Protein AF-A0A562GQ71-F1 (afdb_monomer)

Sequence (148 aa):
MKRTRLFFEMYCFSILGFVALAVFINGINAYGQNEVGGIIIMTVSLFLALSTIFAFFLIRKFHREGKPFAASYNIDLSLKEFYILLFKKKQCPYCNCKIRRVMKKSFISEGYDGDFGAYGNKYRVKIYYECDRCRKKIKLLELGNSPK

Secondary structure (DSSP, 8-state):
--HHHHHHHHHHHHHHHHHHHHHHHHHHHT-TT-HHHHHHHHHHHHHHHHHHHHHHHHHHHHHHH--S---EEEE---HHHHHHHHHS--B-TTT--BEEEEEEEEEEEEEE-STTPPEEEEEEEEEEEEETTT--EEEHHHHHHS--

Foldseek 3Di:
DPPVVVVVVVVVLVVVVVVLVVVLVVVVVVPPPDPVVVVVSVVVSVVVVVVSVVVVVVVVVVVVVPDPADEAEDEDDDPLLVCLVPPFDQADLPPRDGKDKDKDWDWDDWQFDDPVGGTHTYIYIAIWIADPVVRDIHHSVNSSPRDD

Solvent-accessible surface area (backbone atoms only — not comparable to full-atom values): 8728 Å² total; per-residue (Å²): 133,72,70,64,60,58,55,51,52,56,49,51,54,51,52,53,50,52,52,54,50,52,52,50,56,54,51,59,73,69,49,87,81,52,78,74,56,54,58,55,55,52,51,53,52,51,51,52,54,52,50,52,53,50,51,51,53,50,52,55,56,56,60,67,68,70,60,78,57,51,70,42,77,46,68,84,66,53,74,68,43,50,49,34,72,73,72,50,79,64,50,30,88,88,76,66,44,66,41,46,83,44,78,48,76,41,83,73,50,74,47,67,55,69,99,85,38,57,53,21,46,32,27,40,40,48,71,36,35,35,25,81,86,77,69,47,77,42,49,50,67,59,62,60,71,46,84,131

pLDDT: mean 79.7, std 12.98, range [46.41, 95.94]

Structure (mmCIF, N/CA/C/O backbone):
data_AF-A0A562GQ71-F1
#
_entry.id   AF-A0A562GQ71-F1
#
loop_
_atom_site.group_PDB
_atom_site.id
_atom_site.type_symbol
_atom_site.label_atom_id
_atom_site.label_alt_id
_atom_site.label_comp_id
_atom_site.label_asym_id
_atom_site.label_entity_id
_atom_site.label_seq_id
_atom_site.pdbx_PDB_ins_code
_atom_site.Cartn_x
_atom_site.Cartn_y
_atom_site.Cartn_z
_atom_site.occupancy
_atom_site.B_iso_or_equiv
_atom_site.auth_seq_id
_atom_site.auth_comp_id
_atom_site.auth_asym_id
_atom_site.auth_atom_id
_atom_site.pdbx_PDB_model_num
ATOM 1 N N . MET A 1 1 ? -7.843 -5.644 -24.041 1.00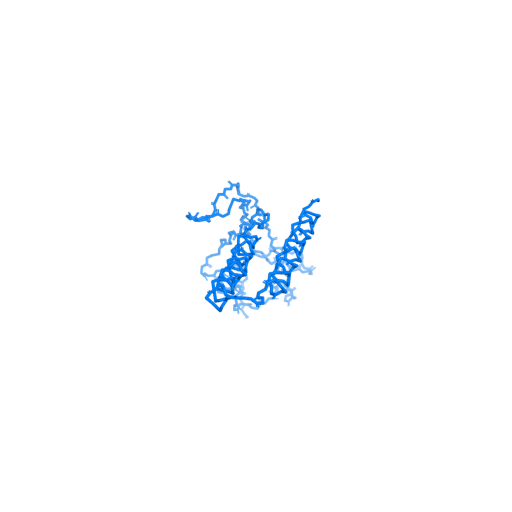 49.53 1 MET A N 1
ATOM 2 C CA . MET A 1 1 ? -7.150 -5.673 -25.355 1.00 49.53 1 MET A CA 1
ATOM 3 C C . MET A 1 1 ? -5.656 -5.273 -25.336 1.00 49.53 1 MET A C 1
ATOM 5 O O . MET A 1 1 ? -5.105 -5.054 -26.399 1.00 49.53 1 MET A O 1
ATOM 9 N N . LYS A 1 2 ? -4.934 -5.233 -24.195 1.00 49.00 2 LYS A N 1
ATOM 10 C CA . LYS A 1 2 ? -3.485 -4.883 -24.179 1.00 49.00 2 LYS A CA 1
ATOM 11 C C . LYS A 1 2 ? -2.517 -6.078 -24.295 1.00 49.00 2 LYS A C 1
ATOM 13 O O . LYS A 1 2 ? -1.334 -5.878 -24.536 1.00 49.00 2 LYS A O 1
ATOM 18 N N . ARG A 1 3 ? -3.001 -7.318 -24.138 1.00 46.91 3 ARG A N 1
ATOM 19 C CA . ARG A 1 3 ? -2.150 -8.525 -24.118 1.00 46.91 3 ARG A CA 1
ATOM 20 C C . ARG A 1 3 ? -1.665 -8.947 -25.511 1.00 46.91 3 ARG A C 1
ATOM 22 O O . ARG A 1 3 ? -0.579 -9.492 -25.621 1.00 46.91 3 ARG A O 1
ATOM 29 N N . THR A 1 4 ? -2.426 -8.649 -26.562 1.00 52.69 4 THR A N 1
ATOM 30 C CA . THR A 1 4 ? -2.108 -9.023 -27.952 1.00 52.69 4 THR A CA 1
ATOM 31 C C . THR A 1 4 ? -0.970 -8.198 -28.559 1.00 52.69 4 THR A C 1
ATOM 33 O O . THR A 1 4 ? -0.218 -8.722 -29.371 1.00 52.69 4 THR A O 1
ATOM 36 N N . ARG A 1 5 ? -0.770 -6.947 -28.117 1.00 55.00 5 ARG A N 1
ATOM 37 C CA . ARG A 1 5 ? 0.303 -6.074 -28.632 1.00 55.00 5 ARG A CA 1
ATOM 38 C C . ARG A 1 5 ? 1.708 -6.552 -28.225 1.00 55.00 5 ARG A C 1
ATOM 40 O O . ARG A 1 5 ? 2.623 -6.493 -29.031 1.00 55.00 5 ARG A O 1
ATOM 47 N N . LEU A 1 6 ? 1.851 -7.107 -27.016 1.00 56.72 6 LEU A N 1
ATOM 48 C CA . LEU A 1 6 ? 3.121 -7.659 -26.513 1.00 56.72 6 LEU A CA 1
ATOM 49 C C . LEU A 1 6 ? 3.550 -8.934 -27.248 1.00 56.72 6 LEU A C 1
ATOM 51 O O . LEU A 1 6 ? 4.737 -9.138 -27.482 1.00 56.72 6 LEU A O 1
ATOM 55 N N . PHE A 1 7 ? 2.586 -9.777 -27.628 1.00 57.88 7 PHE A N 1
ATOM 56 C CA . PHE A 1 7 ? 2.878 -10.966 -28.428 1.00 57.88 7 PHE A CA 1
ATOM 57 C C . PHE A 1 7 ? 3.362 -10.594 -29.828 1.00 57.88 7 PHE A C 1
ATOM 59 O O . PHE A 1 7 ? 4.290 -11.225 -30.322 1.00 57.88 7 PHE A O 1
ATOM 66 N N . PHE A 1 8 ? 2.782 -9.552 -30.431 1.00 65.25 8 PHE A N 1
ATOM 67 C CA . PHE A 1 8 ? 3.185 -9.081 -31.753 1.00 65.25 8 PHE A CA 1
ATOM 68 C C . PHE A 1 8 ? 4.612 -8.515 -31.754 1.00 65.25 8 PHE A C 1
ATOM 70 O O . PHE A 1 8 ? 5.415 -8.902 -32.597 1.00 65.25 8 PHE A O 1
ATOM 77 N N . GLU A 1 9 ? 4.974 -7.687 -30.768 1.00 61.41 9 GLU A N 1
ATOM 78 C CA . GLU A 1 9 ? 6.340 -7.148 -30.697 1.00 61.41 9 GLU A CA 1
ATOM 79 C C . GLU A 1 9 ? 7.386 -8.227 -30.403 1.00 61.41 9 GLU A C 1
ATOM 81 O O . GLU A 1 9 ? 8.428 -8.256 -31.055 1.00 61.41 9 GLU A O 1
ATOM 86 N N . MET A 1 10 ? 7.096 -9.179 -29.507 1.00 64.38 10 MET A N 1
ATOM 87 C CA . MET A 1 10 ? 7.980 -10.334 -29.296 1.00 64.38 10 MET A CA 1
ATOM 88 C C . MET A 1 10 ? 8.188 -11.152 -30.577 1.00 64.38 10 MET A C 1
ATOM 90 O O . MET A 1 10 ? 9.306 -11.597 -30.842 1.00 64.38 10 MET A O 1
ATOM 94 N N . TYR A 1 11 ? 7.135 -11.330 -31.379 1.00 69.31 11 TYR A N 1
ATOM 95 C CA . TYR A 1 11 ? 7.228 -12.042 -32.651 1.00 69.31 11 TYR A CA 1
ATOM 96 C C . TYR A 1 11 ? 8.119 -11.292 -33.648 1.00 69.31 11 TYR A C 1
ATOM 98 O O . TYR A 1 11 ? 9.019 -11.896 -34.232 1.00 69.31 11 TYR A O 1
ATOM 106 N N . CYS A 1 12 ? 7.957 -9.973 -33.781 1.00 68.31 12 CYS A N 1
ATOM 107 C CA . CYS A 1 12 ? 8.806 -9.151 -34.646 1.00 68.31 12 CYS A CA 1
ATOM 108 C C . CYS A 1 12 ? 10.289 -9.205 -34.243 1.00 68.31 12 CYS A C 1
ATOM 110 O O . CYS A 1 12 ? 11.146 -9.352 -35.114 1.00 68.31 12 CYS A O 1
ATOM 112 N N . PHE A 1 13 ? 10.602 -9.165 -32.942 1.00 69.31 13 PHE A N 1
ATOM 113 C CA . PHE A 1 13 ? 11.985 -9.301 -32.466 1.00 69.31 13 PHE A CA 1
ATOM 114 C C . PHE A 1 13 ? 12.579 -10.682 -32.761 1.00 69.31 13 PHE A C 1
ATOM 116 O O . PHE A 1 13 ? 13.748 -10.773 -33.133 1.00 69.31 13 PHE A O 1
ATOM 123 N N . SER A 1 14 ? 11.785 -11.752 -32.653 1.00 73.31 14 SER A N 1
ATOM 124 C CA . SER A 1 14 ? 12.257 -13.097 -32.995 1.00 73.31 14 SER A CA 1
ATOM 125 C C . SER A 1 14 ? 12.582 -13.232 -34.487 1.00 73.31 14 SER A C 1
ATOM 127 O O . SER A 1 14 ? 13.650 -13.732 -34.831 1.00 73.31 14 SER A O 1
ATOM 129 N N . ILE A 1 15 ? 11.729 -12.698 -35.370 1.00 77.00 15 ILE A N 1
ATOM 130 C CA . ILE A 1 15 ? 11.936 -12.736 -36.825 1.00 77.00 15 ILE A CA 1
ATOM 131 C C . ILE A 1 15 ? 13.186 -11.937 -37.213 1.00 77.00 15 ILE A C 1
ATOM 133 O O . ILE A 1 15 ? 14.014 -12.434 -37.974 1.00 77.00 15 ILE A O 1
ATOM 137 N N . LEU A 1 16 ? 13.374 -10.740 -36.648 1.00 73.88 16 LEU A N 1
ATOM 138 C CA . LEU A 1 16 ? 14.575 -9.929 -36.884 1.00 73.88 16 LEU A CA 1
ATOM 139 C C . LEU A 1 16 ? 15.855 -10.637 -36.415 1.00 73.88 16 LEU A C 1
ATOM 141 O O . LEU A 1 16 ? 16.871 -10.578 -37.108 1.00 73.88 16 LEU A O 1
ATOM 145 N N . GLY A 1 17 ? 15.799 -11.359 -35.291 1.00 75.56 17 GLY A N 1
ATOM 146 C CA . GLY A 1 17 ? 16.908 -12.189 -34.816 1.00 75.56 17 GLY A CA 1
ATOM 147 C C . GLY A 1 17 ? 17.266 -13.323 -35.783 1.00 75.56 17 GLY A C 1
ATOM 148 O O . GLY A 1 17 ? 18.442 -13.524 -36.081 1.00 75.56 17 GLY A O 1
ATOM 149 N N . PHE A 1 18 ? 16.267 -14.025 -36.330 1.00 75.62 18 PHE A N 1
ATOM 150 C CA . PHE A 1 18 ? 16.495 -15.083 -37.323 1.00 75.62 18 PHE A CA 1
ATOM 151 C C . PHE A 1 18 ? 17.060 -14.545 -38.642 1.00 75.62 18 PHE A C 1
ATOM 153 O O . PHE A 1 18 ? 17.952 -15.168 -39.215 1.00 75.62 18 PHE A O 1
ATOM 160 N N . VAL A 1 19 ? 16.597 -13.379 -39.105 1.00 76.88 19 VAL A N 1
ATOM 161 C CA . VAL A 1 19 ? 17.134 -12.737 -40.317 1.00 76.88 19 VAL A CA 1
ATOM 162 C C . VAL A 1 19 ? 18.594 -12.325 -40.113 1.00 76.88 19 VAL A C 1
ATOM 164 O O . VAL A 1 19 ? 19.428 -12.609 -40.969 1.00 76.88 19 VAL A O 1
ATOM 167 N N . ALA A 1 20 ? 18.935 -11.733 -38.964 1.00 73.44 20 ALA A N 1
ATOM 168 C CA . ALA A 1 20 ? 20.318 -11.377 -38.639 1.00 73.44 20 ALA A CA 1
ATOM 169 C C . ALA A 1 20 ? 21.238 -12.611 -38.570 1.00 73.44 20 ALA A C 1
ATOM 171 O O . ALA A 1 20 ? 22.348 -12.586 -39.102 1.00 73.44 20 ALA A O 1
ATOM 172 N N . LEU A 1 21 ? 20.758 -13.713 -37.983 1.00 75.19 21 LEU A N 1
ATOM 173 C CA . LEU A 1 21 ? 21.492 -14.979 -37.930 1.00 75.19 21 LEU A CA 1
ATOM 174 C C . LEU A 1 21 ? 21.707 -15.576 -39.330 1.00 75.19 21 LEU A C 1
ATOM 176 O O . LEU A 1 21 ? 22.802 -16.041 -39.638 1.00 75.19 21 LEU A O 1
ATOM 180 N N . ALA A 1 22 ? 20.693 -15.535 -40.196 1.00 75.62 22 ALA A N 1
ATOM 181 C CA . ALA A 1 22 ? 20.800 -16.032 -41.566 1.00 75.62 22 ALA A CA 1
ATOM 182 C C . ALA A 1 22 ? 21.811 -15.223 -42.397 1.00 75.62 22 ALA A C 1
ATOM 184 O O . ALA A 1 22 ? 22.611 -15.802 -43.132 1.00 75.62 22 ALA A O 1
ATOM 185 N N . VAL A 1 23 ? 21.827 -13.894 -42.245 1.00 74.56 23 VAL A N 1
ATOM 186 C CA . VAL A 1 23 ? 22.825 -13.021 -42.888 1.00 74.56 23 VAL A CA 1
ATOM 187 C C . VAL A 1 23 ? 24.233 -13.331 -42.375 1.00 74.56 23 VAL A C 1
ATOM 189 O O . VAL A 1 23 ? 25.165 -13.408 -43.173 1.00 74.56 23 VAL A O 1
ATOM 192 N N . PHE A 1 24 ? 24.389 -13.583 -41.073 1.00 73.25 24 PHE A N 1
ATOM 193 C CA . PHE A 1 24 ? 25.671 -13.963 -40.480 1.00 73.25 24 PHE A CA 1
ATOM 194 C C . PHE A 1 24 ? 26.200 -15.297 -41.031 1.00 73.25 24 PHE A C 1
ATOM 196 O O . PHE A 1 24 ? 27.349 -15.373 -41.461 1.00 73.25 24 PHE A O 1
ATOM 203 N N . ILE A 1 25 ? 25.351 -16.330 -41.093 1.00 74.25 25 ILE A N 1
ATOM 204 C CA . ILE A 1 25 ? 25.721 -17.656 -41.620 1.00 74.25 25 ILE A CA 1
ATOM 205 C C . ILE A 1 25 ? 26.108 -17.569 -43.104 1.00 74.25 25 ILE A C 1
ATOM 207 O O . ILE A 1 25 ? 27.126 -18.127 -43.513 1.00 74.25 25 ILE A O 1
ATOM 211 N N . ASN A 1 26 ? 25.344 -16.823 -43.906 1.00 73.56 26 ASN A N 1
ATOM 212 C CA . ASN A 1 26 ? 25.660 -16.626 -45.322 1.00 73.56 26 ASN A CA 1
ATOM 213 C C . ASN A 1 26 ? 26.945 -15.805 -45.522 1.00 73.56 26 ASN A C 1
ATOM 215 O O . ASN A 1 26 ? 27.708 -16.085 -46.445 1.00 73.56 26 ASN A O 1
ATOM 219 N N . GLY A 1 27 ? 27.222 -14.843 -44.636 1.00 66.38 27 GLY A N 1
ATOM 220 C CA . GLY A 1 27 ? 28.474 -14.087 -44.628 1.00 66.38 27 GLY A CA 1
ATOM 221 C C . GLY A 1 27 ? 29.698 -14.964 -44.352 1.00 66.38 27 GLY A C 1
ATOM 222 O O . GLY A 1 27 ? 30.705 -14.820 -45.038 1.00 66.38 27 GLY A O 1
ATOM 223 N N . ILE A 1 28 ? 29.605 -15.913 -43.411 1.00 68.44 28 ILE A N 1
ATOM 224 C CA . 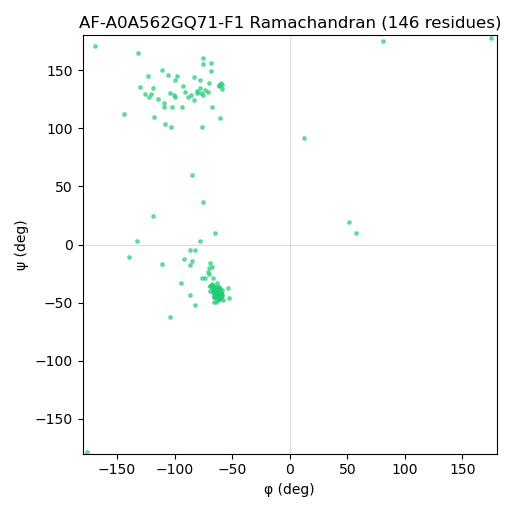ILE A 1 28 ? 30.692 -16.863 -43.102 1.00 68.44 28 ILE A CA 1
ATOM 225 C C . ILE A 1 28 ? 31.001 -17.775 -44.297 1.00 68.44 28 ILE A C 1
ATOM 227 O O . ILE A 1 28 ? 32.164 -18.032 -44.591 1.00 68.44 28 ILE A O 1
ATOM 231 N N . ASN A 1 29 ? 29.987 -18.234 -45.031 1.00 67.12 29 ASN A N 1
ATOM 232 C CA . ASN A 1 29 ? 30.216 -19.092 -46.199 1.00 67.12 29 ASN A CA 1
ATOM 233 C C . ASN A 1 29 ? 30.865 -18.342 -47.377 1.00 67.12 29 ASN A C 1
ATOM 235 O O . ASN A 1 29 ? 31.560 -18.953 -48.184 1.00 67.12 29 ASN A O 1
ATOM 239 N N . ALA A 1 30 ? 30.692 -17.019 -47.459 1.00 64.94 30 ALA A N 1
ATOM 240 C CA . ALA A 1 30 ? 31.344 -16.172 -48.458 1.00 64.94 30 ALA A CA 1
ATOM 241 C C . ALA A 1 30 ? 32.788 -15.767 -48.080 1.00 64.94 30 ALA A C 1
ATOM 243 O O . ALA A 1 30 ? 33.477 -15.141 -48.884 1.00 64.94 30 ALA A O 1
ATOM 244 N N . TYR A 1 31 ? 33.271 -16.123 -46.880 1.00 61.41 31 TYR A N 1
ATOM 245 C CA . TYR A 1 31 ? 34.528 -15.623 -46.301 1.00 61.41 31 TYR A CA 1
ATOM 246 C C . TYR A 1 31 ? 35.822 -16.241 -46.840 1.00 61.41 31 TYR A C 1
ATOM 248 O O . TYR A 1 31 ? 36.905 -15.908 -46.361 1.00 61.41 31 TYR A O 1
ATOM 256 N N . GLY A 1 32 ? 35.750 -17.127 -47.829 1.00 60.66 32 GLY A N 1
ATOM 257 C CA . GLY A 1 32 ? 36.877 -17.962 -48.251 1.00 60.66 32 GLY A CA 1
ATOM 258 C C . GLY A 1 32 ? 38.106 -17.257 -48.849 1.00 60.66 32 GLY A C 1
ATOM 259 O O . GLY A 1 32 ? 38.946 -17.967 -49.390 1.00 60.66 32 GLY A O 1
ATOM 260 N N . GLN A 1 33 ? 38.247 -15.920 -48.810 1.00 63.38 33 GLN A N 1
ATOM 261 C CA . GLN A 1 33 ? 39.365 -15.235 -49.486 1.00 63.38 33 GLN A CA 1
ATOM 262 C C . GLN A 1 33 ? 40.053 -14.046 -48.781 1.00 63.38 33 GLN A C 1
ATOM 264 O O . GLN A 1 33 ? 41.119 -13.676 -49.253 1.00 63.38 33 GLN A O 1
ATOM 269 N N . ASN A 1 34 ? 39.562 -13.456 -47.677 1.00 69.94 34 ASN A N 1
ATOM 270 C CA . ASN A 1 34 ? 40.241 -12.297 -47.049 1.00 69.94 34 ASN A CA 1
ATOM 271 C C . ASN A 1 34 ? 40.147 -12.290 -45.510 1.00 69.94 34 ASN A C 1
ATOM 273 O O . ASN A 1 34 ? 39.083 -12.028 -44.953 1.00 69.94 34 ASN A O 1
ATOM 277 N N . GLU A 1 35 ? 41.272 -12.488 -44.814 1.00 76.69 35 GLU A N 1
ATOM 278 C CA . GLU A 1 35 ? 41.340 -12.572 -43.340 1.00 76.69 35 GLU A CA 1
ATOM 279 C C . GLU A 1 35 ? 40.874 -11.289 -42.625 1.00 76.69 35 GLU A C 1
ATOM 281 O O . GLU A 1 35 ? 40.192 -11.344 -41.600 1.00 76.69 35 GLU A O 1
ATOM 286 N N . VAL A 1 36 ? 41.176 -10.118 -43.195 1.00 80.44 36 VAL A N 1
ATOM 287 C CA . VAL A 1 36 ? 40.861 -8.808 -42.590 1.00 80.44 36 VAL A CA 1
ATOM 288 C C . VAL A 1 36 ? 39.358 -8.546 -42.531 1.00 80.44 36 VAL A C 1
ATOM 290 O O . VAL A 1 36 ? 38.860 -7.960 -41.569 1.00 80.44 36 VAL A O 1
ATOM 293 N N . GLY A 1 37 ? 38.610 -9.010 -43.532 1.00 75.88 37 GLY A N 1
ATOM 294 C CA . GLY A 1 37 ? 37.167 -8.820 -43.534 1.00 75.88 37 GLY A CA 1
ATOM 295 C C . GLY A 1 37 ? 36.507 -9.523 -42.342 1.00 75.88 37 GLY A C 1
ATOM 296 O O . GLY A 1 37 ? 35.555 -8.991 -41.763 1.00 75.88 37 GLY A O 1
ATOM 297 N N . GLY A 1 38 ? 36.988 -10.720 -41.979 1.00 77.94 38 GLY A N 1
ATOM 298 C CA . GLY A 1 38 ? 36.280 -11.625 -41.063 1.00 77.94 38 GLY A CA 1
ATOM 299 C C . GLY A 1 38 ? 36.122 -11.000 -39.693 1.00 77.94 38 GLY A C 1
ATOM 300 O O . GLY A 1 38 ? 35.053 -11.037 -39.085 1.00 77.94 38 GLY A O 1
ATOM 301 N N . ILE A 1 39 ? 37.178 -10.312 -39.272 1.00 82.81 39 ILE A N 1
ATOM 302 C CA . ILE A 1 39 ? 37.239 -9.564 -38.025 1.00 82.81 39 ILE A CA 1
ATOM 303 C C . ILE A 1 39 ? 36.215 -8.417 -38.034 1.00 82.81 39 ILE A C 1
ATOM 305 O O . ILE A 1 39 ? 35.488 -8.229 -37.056 1.00 82.81 39 ILE A O 1
ATOM 309 N N . ILE A 1 40 ? 36.094 -7.682 -39.144 1.00 82.94 40 ILE A N 1
ATOM 310 C CA . ILE A 1 40 ? 35.138 -6.569 -39.277 1.00 82.94 40 ILE A CA 1
ATOM 311 C C . ILE A 1 40 ? 33.696 -7.091 -39.218 1.00 82.94 40 ILE A C 1
ATOM 313 O O . ILE A 1 40 ? 32.867 -6.557 -38.484 1.00 82.94 40 ILE A O 1
ATOM 317 N N . ILE A 1 41 ? 33.388 -8.177 -39.928 1.00 81.12 41 ILE A N 1
ATOM 318 C CA . ILE A 1 41 ? 32.031 -8.738 -39.927 1.00 81.12 41 ILE A CA 1
ATOM 319 C C . ILE A 1 41 ? 31.659 -9.306 -38.551 1.00 81.12 41 ILE A C 1
ATOM 321 O O . ILE A 1 41 ? 30.546 -9.065 -38.072 1.00 81.12 41 ILE A O 1
ATOM 325 N N . MET A 1 42 ? 32.578 -9.991 -37.866 1.00 80.88 42 MET A N 1
ATOM 326 C CA . MET A 1 42 ? 32.333 -10.498 -36.511 1.00 80.88 42 MET A CA 1
ATOM 327 C C . MET A 1 42 ? 32.096 -9.374 -35.496 1.00 80.88 42 MET A C 1
ATOM 329 O O . MET A 1 42 ? 31.164 -9.451 -34.695 1.00 80.88 42 MET A O 1
ATOM 333 N N . THR A 1 43 ? 32.904 -8.312 -35.541 1.00 84.56 43 THR A N 1
ATOM 334 C CA . THR A 1 43 ? 32.785 -7.176 -34.610 1.00 84.56 43 THR A CA 1
ATOM 335 C C . THR A 1 43 ? 31.482 -6.402 -34.800 1.00 84.56 43 THR A C 1
ATOM 337 O O . THR A 1 43 ? 30.794 -6.119 -33.817 1.00 84.56 43 THR A O 1
ATOM 340 N N . VAL A 1 44 ? 31.083 -6.134 -36.047 1.00 85.19 44 VAL A N 1
ATOM 341 C CA . VAL A 1 44 ? 29.798 -5.484 -36.354 1.00 85.19 44 VAL A CA 1
ATOM 342 C C . VAL A 1 44 ? 28.622 -6.348 -35.890 1.00 85.19 44 VAL A C 1
ATOM 344 O O . VAL A 1 44 ? 27.689 -5.842 -35.264 1.00 85.19 44 VAL A O 1
ATOM 347 N N . SER A 1 45 ? 28.685 -7.660 -36.128 1.00 81.56 45 SER A N 1
ATOM 348 C CA . SER A 1 45 ? 27.618 -8.592 -35.738 1.00 81.56 45 SER A CA 1
ATOM 349 C C . SER A 1 45 ? 27.435 -8.654 -34.219 1.00 81.56 45 SER A C 1
ATOM 351 O O . SER A 1 45 ? 26.308 -8.609 -33.722 1.00 81.56 45 SER A O 1
ATOM 353 N N . LEU A 1 46 ? 28.539 -8.683 -33.467 1.00 85.75 46 LEU A N 1
ATOM 354 C CA . LEU A 1 46 ? 28.508 -8.666 -32.006 1.00 85.75 46 LEU A CA 1
ATOM 355 C C . LEU A 1 46 ? 27.916 -7.358 -31.465 1.00 85.75 46 LEU A C 1
ATOM 357 O O . LEU A 1 46 ? 27.088 -7.386 -30.554 1.00 85.75 46 LEU A O 1
ATOM 361 N N . PHE A 1 47 ? 28.299 -6.213 -32.036 1.00 87.50 47 PHE A N 1
ATOM 362 C CA . PHE A 1 47 ? 27.776 -4.914 -31.615 1.00 87.50 47 PHE A CA 1
ATOM 363 C C . PHE A 1 47 ? 26.258 -4.811 -31.821 1.00 87.50 47 PHE A C 1
ATOM 365 O O . PHE A 1 47 ? 25.532 -4.390 -30.917 1.00 87.50 47 PHE A O 1
ATOM 372 N N . LEU A 1 48 ? 25.757 -5.268 -32.974 1.00 85.69 48 LEU A N 1
ATOM 373 C CA . LEU A 1 48 ? 24.320 -5.311 -33.248 1.00 85.69 48 LEU A CA 1
ATOM 374 C C . LEU A 1 48 ? 23.589 -6.212 -32.245 1.00 85.69 48 LEU A C 1
ATOM 376 O O . LEU A 1 48 ? 22.593 -5.783 -31.657 1.00 85.69 48 LEU A O 1
ATOM 380 N N . ALA A 1 49 ? 24.118 -7.406 -31.961 1.00 84.56 49 ALA A N 1
ATOM 381 C CA . ALA A 1 49 ? 23.541 -8.306 -30.965 1.00 84.56 49 ALA A CA 1
ATOM 382 C C . ALA A 1 49 ? 23.461 -7.649 -29.574 1.00 84.56 49 ALA A C 1
ATOM 384 O O . ALA A 1 49 ? 22.397 -7.636 -28.953 1.00 84.56 49 ALA A O 1
ATOM 385 N N . LEU A 1 50 ? 24.540 -7.013 -29.111 1.00 87.12 50 LEU A N 1
ATOM 386 C CA . LEU A 1 50 ? 24.559 -6.324 -27.817 1.00 87.12 50 LEU A CA 1
ATOM 387 C C . LEU A 1 50 ? 23.579 -5.143 -27.766 1.00 87.12 50 LEU A C 1
ATOM 389 O O . LEU A 1 50 ? 22.877 -4.974 -26.766 1.00 87.12 50 LEU A O 1
ATOM 393 N N . SER A 1 51 ? 23.474 -4.365 -28.846 1.00 86.50 51 SER A N 1
ATOM 394 C CA . SER A 1 51 ? 22.549 -3.228 -28.925 1.00 86.50 51 SER A CA 1
ATOM 395 C C . SER A 1 51 ? 21.080 -3.659 -28.817 1.00 86.50 51 SER A C 1
ATOM 397 O O . SER A 1 51 ? 20.302 -3.021 -28.105 1.00 86.50 51 SER A O 1
ATOM 399 N N . THR A 1 52 ? 20.705 -4.786 -29.436 1.00 84.75 52 THR A N 1
ATOM 400 C CA . THR A 1 52 ? 19.335 -5.323 -29.358 1.00 84.75 52 THR A CA 1
ATOM 401 C C . THR A 1 52 ? 19.001 -5.846 -27.964 1.00 84.75 52 THR A C 1
ATOM 403 O O . THR A 1 52 ? 17.914 -5.572 -27.453 1.00 84.75 52 THR A O 1
ATOM 406 N N . ILE A 1 53 ? 19.946 -6.524 -27.303 1.00 86.69 53 ILE A N 1
ATOM 407 C CA . ILE A 1 53 ? 19.790 -6.973 -25.914 1.00 86.69 53 ILE A CA 1
ATOM 408 C C . ILE A 1 53 ? 19.602 -5.759 -24.998 1.00 86.69 53 ILE A C 1
ATOM 410 O O . ILE A 1 53 ? 18.674 -5.730 -24.189 1.00 86.69 53 ILE A O 1
ATOM 414 N N . PHE A 1 54 ? 20.435 -4.729 -25.149 1.00 88.69 54 PHE A N 1
ATOM 415 C CA . PHE A 1 54 ? 20.328 -3.504 -24.361 1.00 88.69 54 PHE A CA 1
ATOM 416 C C . PHE A 1 54 ? 18.988 -2.788 -24.583 1.00 88.69 54 PHE A C 1
ATOM 418 O O . PHE A 1 54 ? 18.305 -2.451 -23.612 1.00 88.69 54 PHE A O 1
ATOM 425 N N . ALA A 1 55 ? 18.557 -2.633 -25.839 1.00 85.94 55 ALA A N 1
ATOM 426 C CA . ALA A 1 55 ? 17.255 -2.061 -26.176 1.00 85.94 55 ALA A CA 1
ATOM 427 C C . ALA A 1 55 ? 16.102 -2.866 -25.555 1.00 85.94 55 ALA A C 1
ATOM 429 O O . ALA A 1 55 ? 15.190 -2.284 -24.968 1.00 85.94 55 ALA A O 1
ATOM 430 N N . PHE A 1 56 ? 16.169 -4.201 -25.588 1.00 84.88 56 PHE A N 1
ATOM 431 C CA . PHE A 1 56 ? 15.190 -5.068 -24.932 1.00 84.88 56 PH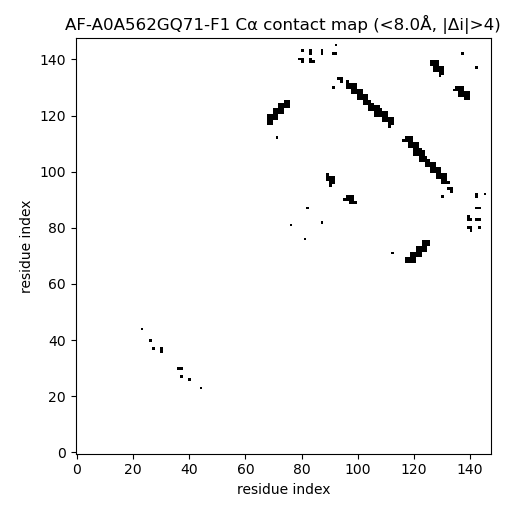E A CA 1
ATOM 432 C C . PHE A 1 56 ? 15.131 -4.833 -23.414 1.00 84.88 56 PHE A C 1
ATOM 434 O O . PHE A 1 56 ? 14.042 -4.730 -22.843 1.00 84.88 56 PHE A O 1
ATOM 441 N N . PHE A 1 57 ? 16.282 -4.698 -22.746 1.00 84.00 57 PHE A N 1
ATOM 442 C CA . PHE A 1 57 ? 16.327 -4.376 -21.317 1.00 84.00 57 PHE A CA 1
ATOM 443 C C . PHE A 1 57 ? 15.736 -2.996 -21.011 1.00 84.00 57 PHE A C 1
ATOM 445 O O . PHE A 1 57 ? 14.988 -2.868 -20.037 1.00 84.00 57 PHE A O 1
ATOM 452 N N . LEU A 1 58 ? 16.006 -1.989 -21.846 1.00 80.81 58 LEU A N 1
ATOM 453 C CA . LEU A 1 58 ? 15.412 -0.658 -21.706 1.00 80.81 58 LEU A CA 1
ATOM 454 C C . LEU A 1 58 ? 13.894 -0.696 -21.886 1.00 80.81 58 LEU A C 1
ATOM 456 O O . LEU A 1 58 ? 13.170 -0.217 -21.014 1.00 80.81 58 LEU A O 1
ATOM 460 N N . ILE A 1 59 ? 13.399 -1.335 -22.948 1.00 79.31 59 ILE A N 1
ATOM 461 C CA . ILE A 1 59 ? 11.960 -1.485 -23.198 1.00 79.31 59 ILE A CA 1
ATOM 462 C C . ILE A 1 59 ? 11.301 -2.208 -22.024 1.00 79.31 59 ILE A C 1
ATOM 464 O O . ILE A 1 59 ? 10.270 -1.763 -21.527 1.00 79.31 59 ILE A O 1
ATOM 468 N N . ARG A 1 60 ? 11.911 -3.282 -21.508 1.00 76.81 60 ARG A N 1
ATOM 469 C CA . ARG A 1 60 ? 11.383 -4.021 -20.353 1.00 76.81 60 ARG A CA 1
ATOM 470 C C . ARG A 1 60 ? 11.362 -3.178 -19.074 1.00 76.81 60 ARG A C 1
ATOM 472 O O . ARG A 1 60 ? 10.444 -3.343 -18.267 1.00 76.81 60 ARG A O 1
ATOM 479 N N . LYS A 1 61 ? 12.349 -2.299 -18.878 1.00 74.44 61 LYS A N 1
ATOM 480 C CA . LYS A 1 61 ? 12.388 -1.349 -17.757 1.00 74.44 61 LYS A CA 1
ATOM 481 C C . LYS A 1 61 ? 11.250 -0.329 -17.877 1.00 74.44 61 LYS A C 1
ATOM 483 O O . LYS A 1 61 ? 10.460 -0.225 -16.944 1.00 74.44 61 LYS A O 1
ATOM 488 N N . PHE A 1 62 ? 11.079 0.291 -19.045 1.00 66.06 62 PHE A N 1
ATOM 489 C CA . PHE A 1 62 ? 9.984 1.233 -19.317 1.00 66.06 62 PHE A CA 1
ATOM 490 C C . PHE A 1 62 ? 8.593 0.578 -19.238 1.00 66.06 62 PHE A C 1
ATOM 492 O O . PHE A 1 62 ? 7.657 1.144 -18.677 1.00 66.06 62 PHE A O 1
ATOM 499 N N . HIS A 1 63 ? 8.437 -0.662 -19.709 1.00 62.38 63 HIS A N 1
ATOM 500 C CA . HIS A 1 63 ? 7.148 -1.361 -19.663 1.00 62.38 63 HIS A CA 1
ATOM 501 C C . HIS A 1 63 ? 6.705 -1.763 -18.249 1.00 62.38 63 HIS A C 1
ATOM 503 O O . HIS A 1 63 ? 5.511 -1.991 -18.036 1.00 62.38 63 HIS A O 1
ATOM 509 N N . ARG A 1 64 ? 7.619 -1.844 -17.268 1.00 55.69 64 ARG A N 1
ATOM 510 C CA . ARG A 1 64 ? 7.234 -2.039 -15.857 1.00 55.69 64 ARG A CA 1
ATOM 511 C C . ARG A 1 64 ? 6.574 -0.801 -15.249 1.00 55.69 64 ARG A C 1
ATOM 513 O O . ARG A 1 64 ? 5.809 -0.959 -14.298 1.00 55.69 64 ARG A O 1
ATOM 520 N N . GLU A 1 65 ? 6.833 0.383 -15.795 1.00 55.41 65 GLU A N 1
ATOM 521 C CA . GLU A 1 65 ? 6.301 1.658 -15.297 1.00 55.41 65 GLU A CA 1
ATOM 522 C C . GLU A 1 65 ? 4.913 1.979 -15.877 1.00 55.41 65 GLU A C 1
ATOM 524 O O . GLU A 1 65 ? 4.135 2.703 -15.265 1.00 55.41 65 GLU A O 1
ATOM 529 N N . GLY A 1 66 ? 4.519 1.328 -16.978 1.00 46.41 66 GLY A N 1
ATOM 530 C CA . GLY A 1 66 ? 3.186 1.430 -17.584 1.00 46.41 66 GLY A CA 1
ATOM 531 C C . GLY A 1 66 ? 2.069 0.678 -16.843 1.00 46.41 66 GLY A C 1
ATOM 532 O O . GLY A 1 66 ? 1.196 0.084 -17.488 1.00 46.41 66 GLY A O 1
ATOM 533 N N . LYS A 1 67 ? 2.083 0.646 -15.502 1.00 54.78 67 LYS A N 1
ATOM 534 C CA . LYS A 1 67 ? 0.947 0.122 -14.727 1.00 54.78 67 LYS A CA 1
ATOM 535 C C . LYS A 1 67 ? -0.238 1.095 -14.836 1.00 54.78 67 LYS A C 1
ATOM 537 O O . LYS A 1 67 ? -0.036 2.304 -14.796 1.00 54.78 67 LYS A O 1
ATOM 542 N N . PRO A 1 68 ? -1.475 0.588 -14.989 1.00 52.69 68 PRO A N 1
ATOM 543 C CA . PRO A 1 68 ? -2.664 1.434 -15.059 1.00 52.69 68 PRO A CA 1
ATOM 544 C C . PRO A 1 68 ? -2.776 2.270 -13.779 1.00 52.69 68 PRO A C 1
ATOM 546 O O . PRO A 1 68 ? -2.592 1.708 -12.702 1.00 52.69 68 PRO A O 1
ATOM 549 N N . PHE A 1 69 ? -3.041 3.573 -13.940 1.00 56.62 69 PHE A N 1
ATOM 550 C CA . PHE A 1 69 ? -3.378 4.578 -12.920 1.00 56.62 69 PHE A CA 1
ATOM 551 C C . PHE A 1 69 ? -3.132 4.105 -11.484 1.00 56.62 69 PHE A C 1
ATOM 553 O O . PHE A 1 69 ? -3.989 3.456 -10.877 1.00 56.62 69 PHE A O 1
ATOM 560 N N . ALA A 1 70 ? -1.934 4.372 -10.960 1.00 67.75 70 ALA A N 1
ATOM 561 C CA . ALA A 1 70 ? -1.574 3.956 -9.614 1.00 67.75 70 ALA A CA 1
ATOM 562 C C . ALA A 1 70 ? -2.540 4.613 -8.616 1.00 67.75 70 ALA A C 1
ATOM 564 O O . ALA A 1 70 ? -2.518 5.824 -8.415 1.00 67.75 70 ALA A O 1
ATOM 565 N N . ALA A 1 71 ? -3.429 3.816 -8.023 1.00 73.50 71 ALA A N 1
ATOM 566 C CA . ALA A 1 71 ? -4.281 4.292 -6.947 1.00 73.50 71 ALA A CA 1
ATOM 567 C C . ALA A 1 71 ? -3.397 4.587 -5.734 1.00 73.50 71 ALA A C 1
ATOM 569 O O . ALA A 1 71 ? -2.752 3.681 -5.198 1.00 73.50 71 ALA A O 1
ATOM 570 N N . SER A 1 72 ? -3.389 5.843 -5.307 1.00 81.81 72 SER A N 1
ATOM 571 C CA . SER A 1 72 ? -2.663 6.277 -4.123 1.00 81.81 72 SER A CA 1
ATOM 572 C C . SER A 1 72 ? -3.561 6.232 -2.899 1.00 81.81 72 SER A C 1
ATOM 574 O O . SER A 1 72 ? -4.726 6.643 -2.942 1.00 81.81 72 SER A O 1
ATOM 576 N N . TYR A 1 73 ? -3.025 5.720 -1.794 1.00 85.50 73 TYR A N 1
ATOM 577 C CA . TYR A 1 73 ? -3.740 5.588 -0.532 1.00 85.50 73 TYR A CA 1
ATOM 578 C C . TYR A 1 73 ? -3.046 6.421 0.531 1.00 85.50 73 TYR A C 1
ATOM 580 O O . TYR A 1 73 ? -1.972 6.059 1.006 1.00 85.50 73 TYR A O 1
ATOM 588 N N . ASN A 1 74 ? -3.698 7.502 0.944 1.00 86.62 74 ASN A N 1
ATOM 589 C CA . ASN A 1 74 ? -3.256 8.282 2.083 1.00 86.62 74 ASN A CA 1
ATOM 590 C C . ASN A 1 74 ? -3.987 7.794 3.342 1.00 86.62 74 ASN A C 1
ATOM 592 O O . ASN A 1 74 ? -5.223 7.801 3.410 1.00 86.62 74 ASN A O 1
ATOM 596 N N . ILE A 1 75 ? -3.216 7.301 4.310 1.00 89.31 75 ILE A N 1
ATOM 597 C CA . ILE A 1 75 ? -3.715 6.831 5.598 1.00 89.31 75 ILE A CA 1
ATOM 598 C C . ILE A 1 75 ? -3.406 7.922 6.625 1.00 89.31 75 ILE A C 1
ATOM 600 O O . ILE A 1 75 ? -2.282 8.011 7.112 1.00 89.31 75 ILE A O 1
ATOM 604 N N . ASP A 1 76 ? -4.408 8.722 6.986 1.00 85.19 76 ASP A N 1
ATOM 605 C CA . ASP A 1 76 ? -4.265 9.676 8.087 1.00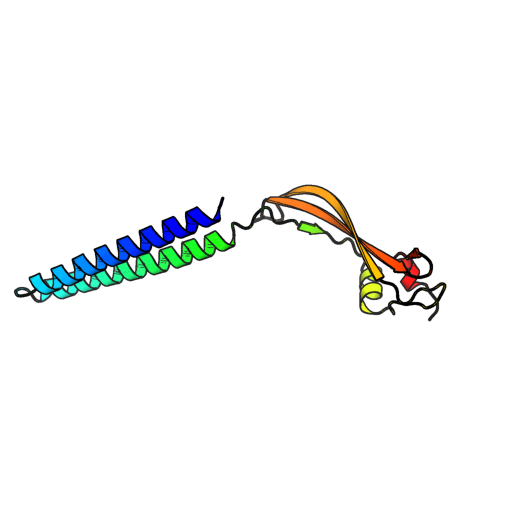 85.19 76 ASP A CA 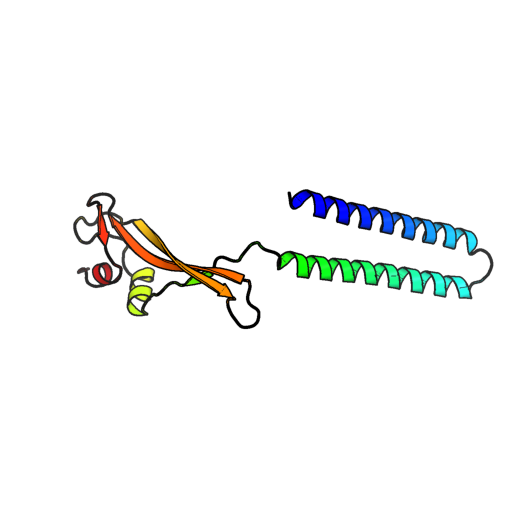1
ATOM 606 C C . ASP A 1 76 ? -4.346 8.927 9.419 1.00 85.19 76 ASP A C 1
ATOM 608 O O . ASP A 1 76 ? -5.432 8.559 9.877 1.00 85.19 76 ASP A O 1
ATOM 612 N N . LEU A 1 77 ? -3.190 8.682 10.030 1.00 89.56 77 LEU A N 1
ATOM 613 C CA . LEU A 1 77 ? -3.080 8.156 11.386 1.00 89.56 77 LEU A CA 1
ATOM 614 C C . LEU A 1 77 ? -2.202 9.088 12.209 1.00 89.56 77 LEU A C 1
ATOM 616 O O . LEU A 1 77 ? -1.073 9.394 11.832 1.00 89.56 77 LEU A O 1
ATOM 620 N N . SER A 1 78 ? -2.695 9.487 13.376 1.00 91.75 78 SER A N 1
ATOM 621 C CA . SER A 1 78 ? -1.840 10.095 14.392 1.00 91.75 78 SER A CA 1
ATOM 622 C C . SER A 1 78 ? -0.863 9.062 14.975 1.00 91.75 78 SER A C 1
ATOM 624 O O . SER A 1 78 ? -1.147 7.862 15.001 1.00 91.75 78 SER A O 1
ATOM 626 N N . LEU A 1 79 ? 0.268 9.517 15.529 1.00 91.81 79 LEU A N 1
ATOM 627 C CA . LEU A 1 79 ? 1.239 8.642 16.212 1.00 91.81 79 LEU A CA 1
ATOM 628 C C . LEU A 1 79 ? 0.586 7.794 17.319 1.00 91.81 79 LEU A C 1
ATOM 630 O O . LEU A 1 79 ? 0.908 6.616 17.484 1.00 91.81 79 LEU A O 1
ATOM 634 N N . LYS A 1 80 ? -0.384 8.371 18.041 1.00 91.19 80 LYS A N 1
ATOM 635 C CA . LYS A 1 80 ? -1.161 7.667 19.072 1.00 91.19 80 LYS A CA 1
ATOM 636 C C . LYS A 1 80 ? -2.005 6.538 18.475 1.00 91.19 80 LYS A C 1
ATOM 638 O O . LYS A 1 80 ? -2.016 5.431 19.007 1.00 91.19 80 LYS A O 1
ATOM 643 N N . GLU A 1 81 ? -2.690 6.786 17.362 1.00 90.50 81 GLU A N 1
ATOM 644 C CA . GLU A 1 81 ? -3.489 5.765 16.674 1.00 90.50 81 GLU A CA 1
ATOM 645 C C . GLU A 1 81 ? -2.622 4.666 16.062 1.00 90.50 81 GLU A C 1
ATOM 647 O O . GLU A 1 81 ? -2.996 3.494 16.116 1.00 90.50 81 GLU A O 1
ATOM 652 N N . PHE A 1 82 ? -1.448 5.021 15.537 1.00 91.94 82 PHE A N 1
ATOM 653 C CA . PHE A 1 82 ? -0.474 4.059 15.032 1.00 91.94 82 PHE A CA 1
ATOM 654 C C . PHE A 1 82 ? 0.010 3.113 16.140 1.00 91.94 82 PHE A C 1
ATOM 656 O O . PHE A 1 82 ? -0.005 1.893 15.965 1.00 91.94 82 PHE A O 1
ATOM 663 N N . TYR A 1 83 ? 0.336 3.655 17.318 1.00 92.06 83 TYR A N 1
ATOM 664 C CA . TYR A 1 83 ? 0.702 2.853 18.487 1.00 92.06 83 TYR A CA 1
ATOM 665 C C . TYR A 1 83 ? -0.428 1.900 18.903 1.00 92.06 83 TYR A C 1
ATOM 667 O O . TYR A 1 83 ? -0.202 0.707 19.105 1.00 92.06 83 TYR A O 1
ATOM 675 N N . ILE A 1 84 ? -1.670 2.386 18.970 1.00 91.81 84 ILE A N 1
ATOM 676 C CA . ILE A 1 84 ? -2.836 1.542 19.275 1.00 91.81 84 ILE A CA 1
ATOM 677 C C . ILE A 1 84 ? -2.983 0.422 18.236 1.00 91.81 84 ILE A C 1
ATOM 679 O O . ILE A 1 84 ? -3.251 -0.723 18.595 1.00 91.81 84 ILE A O 1
ATOM 683 N N . LEU A 1 85 ? -2.781 0.723 16.952 1.00 90.81 85 LEU A N 1
ATOM 684 C CA . LEU A 1 85 ? -2.918 -0.247 15.868 1.00 90.81 85 LEU A CA 1
ATOM 685 C C . LEU A 1 85 ? -1.908 -1.401 15.965 1.00 90.81 85 LEU A C 1
ATOM 687 O O . LEU A 1 85 ? -2.254 -2.524 15.581 1.00 90.81 85 LEU A O 1
ATOM 691 N N . LEU A 1 86 ? -0.701 -1.131 16.472 1.00 91.38 86 LEU A N 1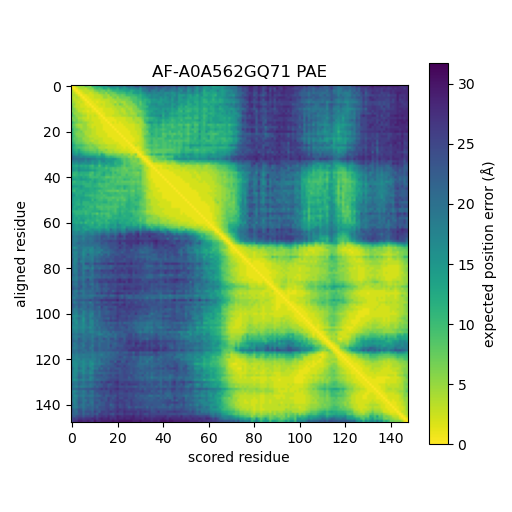
ATOM 692 C CA . LEU A 1 86 ? 0.367 -2.117 16.647 1.00 91.38 86 LEU A CA 1
ATOM 693 C C . LEU A 1 86 ? 0.287 -2.869 17.982 1.00 91.38 86 LEU A C 1
ATOM 695 O O . LEU A 1 86 ? 0.456 -4.086 17.997 1.00 91.38 86 LEU A O 1
ATOM 699 N N . PHE A 1 87 ? 0.018 -2.170 19.088 1.00 89.62 87 PHE A N 1
ATOM 700 C CA . PHE A 1 87 ? 0.251 -2.704 20.436 1.00 89.62 87 PHE A CA 1
ATOM 701 C C . PHE A 1 87 ? -1.017 -3.010 21.249 1.00 89.62 87 PHE A C 1
ATOM 703 O O . PHE A 1 87 ? -0.936 -3.737 22.241 1.00 89.62 87 PHE A O 1
ATOM 710 N N . LYS A 1 88 ? -2.202 -2.493 20.888 1.00 87.50 88 LYS A N 1
ATOM 711 C CA . LYS A 1 88 ? -3.436 -2.803 21.640 1.00 87.50 88 LYS A CA 1
ATOM 712 C C . LYS A 1 88 ? -4.050 -4.134 21.203 1.00 87.50 88 LYS A C 1
ATOM 714 O O . LYS A 1 88 ? -4.061 -4.503 20.027 1.00 87.50 88 LYS A O 1
ATOM 719 N N . LYS A 1 89 ? -4.618 -4.849 22.181 1.00 85.81 89 LYS A N 1
ATOM 720 C CA . LYS A 1 89 ? -5.365 -6.090 21.952 1.00 85.81 89 LYS A CA 1
ATOM 721 C C . LYS A 1 89 ? -6.582 -5.811 21.069 1.00 85.81 89 LYS A C 1
ATOM 723 O O . LYS A 1 89 ? -7.307 -4.841 21.269 1.00 85.81 89 LYS A O 1
ATOM 728 N N . LYS A 1 90 ? -6.833 -6.702 20.110 1.00 89.62 90 LYS A N 1
ATOM 729 C CA . LYS A 1 90 ? -7.970 -6.624 19.179 1.00 89.62 90 LYS A CA 1
ATOM 730 C C . LYS A 1 90 ? -9.226 -7.240 19.808 1.00 89.62 90 LYS A C 1
ATOM 732 O O . LYS A 1 90 ? -9.774 -8.213 19.285 1.00 89.62 90 LYS A O 1
ATOM 737 N N . GLN A 1 91 ? -9.654 -6.685 20.939 1.00 92.00 91 GLN A N 1
ATOM 738 C CA . GLN A 1 91 ? -10.826 -7.124 21.703 1.00 92.00 91 GLN A CA 1
ATOM 739 C C . GLN A 1 91 ? -11.823 -5.978 21.884 1.00 92.00 91 GLN A C 1
ATOM 741 O O . GLN A 1 91 ? -11.446 -4.815 21.994 1.00 92.00 91 GLN A O 1
ATOM 746 N N . CYS A 1 92 ? -13.111 -6.311 21.872 1.00 90.94 92 CYS A N 1
ATOM 747 C CA . CYS A 1 92 ? -14.199 -5.356 22.020 1.00 90.94 92 CYS A CA 1
ATOM 748 C C . CYS A 1 92 ? -14.305 -4.914 23.484 1.00 90.94 92 CYS A C 1
ATOM 750 O O . CYS A 1 92 ? -14.460 -5.778 24.343 1.00 90.94 92 CYS A O 1
ATOM 752 N N . PRO A 1 93 ? -14.335 -3.609 23.791 1.00 89.06 93 PRO A N 1
ATOM 753 C CA . PRO A 1 93 ? -14.412 -3.144 25.173 1.00 89.06 93 PRO A CA 1
ATOM 754 C C . PRO A 1 93 ? -15.761 -3.422 25.848 1.00 89.06 93 PRO A C 1
ATOM 756 O O . PRO A 1 93 ? -15.858 -3.360 27.064 1.00 89.06 93 PRO A O 1
ATOM 759 N N . TYR A 1 94 ? -16.805 -3.740 25.075 1.00 89.94 94 TYR A N 1
ATOM 760 C CA . TYR A 1 94 ? -18.153 -3.970 25.608 1.00 89.94 94 TYR A CA 1
ATOM 761 C C . TYR A 1 94 ? -18.465 -5.441 25.897 1.00 89.94 94 TYR A C 1
ATOM 763 O O . TYR A 1 94 ? -19.247 -5.734 26.790 1.00 89.94 94 TYR A O 1
ATOM 771 N N . CYS A 1 95 ? -17.922 -6.370 25.107 1.00 91.62 95 CYS A N 1
ATOM 772 C CA . CYS A 1 95 ? -18.245 -7.800 25.220 1.00 91.62 95 CYS A CA 1
ATOM 773 C C . CYS A 1 95 ? -17.018 -8.716 25.215 1.00 91.62 95 CYS A C 1
ATOM 775 O O . CYS A 1 95 ? -17.167 -9.935 25.185 1.00 91.62 95 CYS A O 1
ATOM 777 N N . ASN A 1 96 ? -15.816 -8.138 25.173 1.00 90.88 96 ASN A N 1
ATOM 778 C CA . ASN A 1 96 ? -14.525 -8.824 25.141 1.00 90.88 96 ASN A CA 1
ATOM 779 C C . ASN A 1 96 ? -14.312 -9.813 23.973 1.00 90.88 96 ASN A C 1
ATOM 781 O O . ASN A 1 96 ? -13.327 -10.550 23.928 1.00 90.88 96 ASN A O 1
ATOM 785 N N . CYS A 1 97 ? -15.209 -9.828 22.984 1.00 93.38 97 CYS A N 1
ATOM 786 C CA . CYS A 1 97 ? -15.056 -10.640 21.782 1.00 93.38 97 CYS A CA 1
ATOM 787 C C . CYS A 1 97 ? -14.025 -10.037 20.820 1.00 93.38 97 CYS A C 1
ATOM 789 O O . CY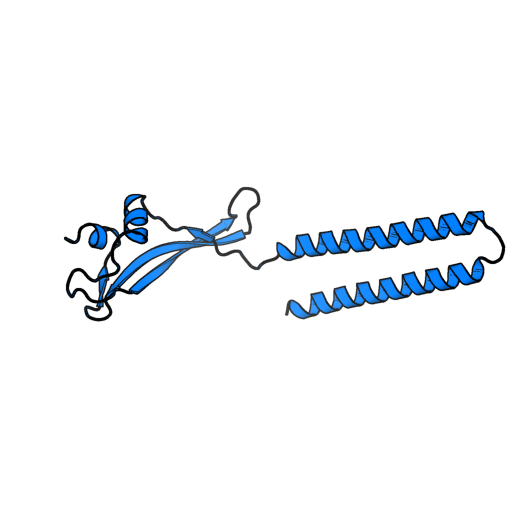S A 1 97 ? -13.733 -8.839 20.853 1.00 93.38 97 CYS A O 1
ATOM 791 N N . LYS A 1 98 ? -13.505 -10.865 19.911 1.00 92.44 98 LYS A N 1
ATOM 792 C CA . LYS A 1 98 ? -12.605 -10.428 18.838 1.00 92.44 98 LYS A CA 1
ATOM 793 C C . LYS A 1 98 ? -13.285 -9.365 17.966 1.00 92.44 98 LYS A C 1
ATOM 795 O O . LYS A 1 98 ? -14.461 -9.485 17.629 1.00 92.44 98 LYS A O 1
ATOM 800 N N . ILE A 1 99 ? -12.536 -8.324 17.612 1.00 95.19 99 ILE A N 1
ATOM 801 C CA . ILE A 1 99 ? -12.977 -7.282 16.674 1.00 95.19 99 ILE A CA 1
ATOM 802 C C . ILE A 1 99 ? -12.273 -7.453 15.332 1.00 95.19 99 ILE A C 1
ATOM 804 O O . ILE A 1 99 ? -11.097 -7.829 15.271 1.00 95.19 99 ILE A O 1
ATOM 808 N N . ARG A 1 100 ? -12.980 -7.135 14.250 1.00 94.88 100 ARG A N 1
ATOM 809 C CA . ARG A 1 100 ? -12.437 -7.124 12.889 1.00 94.88 100 ARG A CA 1
ATOM 810 C C . ARG A 1 100 ? -12.039 -5.713 12.481 1.00 94.88 100 ARG A C 1
ATOM 812 O O . ARG A 1 100 ? -12.682 -4.739 12.866 1.00 94.88 100 ARG A O 1
ATOM 819 N N . ARG A 1 101 ? -10.968 -5.594 11.696 1.00 94.50 101 ARG A N 1
ATOM 820 C CA . ARG A 1 101 ? -10.539 -4.315 11.115 1.00 94.50 101 ARG A CA 1
ATOM 821 C C . ARG A 1 101 ? -11.386 -4.024 9.880 1.00 94.50 101 ARG A C 1
ATOM 823 O O . ARG A 1 101 ? -11.476 -4.866 8.993 1.00 94.50 101 ARG A O 1
ATOM 830 N N . VAL A 1 102 ? -11.937 -2.821 9.799 1.00 94.00 102 VAL A N 1
ATOM 831 C CA . VAL A 1 102 ? -12.705 -2.327 8.656 1.00 94.00 102 VAL A CA 1
ATOM 832 C C . VAL A 1 102 ? -12.019 -1.077 8.116 1.00 94.00 102 VAL A C 1
ATOM 834 O O . VAL A 1 102 ? -11.700 -0.154 8.864 1.00 94.00 102 VAL A O 1
ATOM 837 N N . MET A 1 103 ? -11.773 -1.048 6.809 1.00 93.00 103 MET A N 1
ATOM 838 C CA . MET A 1 103 ? -11.160 0.092 6.128 1.00 93.00 103 MET A CA 1
ATOM 839 C C . MET A 1 103 ? -12.209 0.773 5.261 1.00 93.00 103 MET A C 1
ATOM 841 O O . MET A 1 103 ? -12.782 0.143 4.374 1.00 93.00 103 MET A O 1
ATOM 845 N N . LYS A 1 104 ? -12.457 2.061 5.505 1.00 92.06 104 LYS A N 1
ATOM 846 C CA . LYS A 1 104 ? -13.324 2.877 4.655 1.00 92.06 104 LYS A CA 1
ATOM 847 C C . LYS A 1 104 ? -12.451 3.751 3.768 1.00 92.06 104 LYS A C 1
ATOM 849 O O . LYS A 1 104 ? -11.693 4.579 4.269 1.00 92.06 104 LYS A O 1
ATOM 854 N N . LYS A 1 105 ? -12.569 3.551 2.458 1.00 92.44 105 LYS A N 1
ATOM 855 C CA . LYS A 1 105 ? -11.923 4.382 1.442 1.00 92.44 105 LYS A CA 1
ATOM 856 C C . LYS A 1 105 ? -12.878 5.510 1.063 1.00 92.44 105 LYS A C 1
ATOM 858 O O . LYS A 1 105 ? -14.048 5.251 0.794 1.00 92.44 105 LYS A O 1
ATOM 863 N N . SER A 1 106 ? -12.390 6.739 1.045 1.00 92.94 106 SER A N 1
ATOM 864 C CA . SER A 1 106 ? -13.095 7.892 0.487 1.00 92.94 106 SER A CA 1
ATOM 865 C C . SER A 1 106 ? -12.228 8.508 -0.597 1.00 92.94 106 SER A C 1
ATOM 867 O O . SER A 1 106 ? -11.055 8.785 -0.354 1.00 92.94 106 SER A O 1
ATOM 869 N N . PHE A 1 107 ? -12.795 8.689 -1.784 1.00 91.56 107 PHE A N 1
ATOM 870 C CA . PHE A 1 107 ? -12.129 9.382 -2.878 1.00 91.56 107 PHE A CA 1
ATOM 871 C C . PHE A 1 107 ? -11.832 10.831 -2.474 1.00 91.56 107 PHE A C 1
ATOM 873 O O . PHE A 1 107 ? -12.668 11.470 -1.835 1.00 91.56 107 PHE A O 1
ATOM 880 N N . ILE A 1 108 ? -10.627 11.303 -2.787 1.00 90.50 108 ILE A N 1
ATOM 881 C CA . ILE A 1 108 ? -10.204 12.684 -2.538 1.00 90.50 108 ILE A CA 1
ATOM 882 C C . ILE A 1 108 ? -10.226 13.445 -3.861 1.00 90.50 108 ILE A C 1
ATOM 884 O O . ILE A 1 108 ? -10.963 14.414 -4.001 1.00 90.50 108 ILE A O 1
ATOM 888 N N . SER A 1 109 ? -9.399 13.007 -4.808 1.00 90.31 109 SER A N 1
ATOM 889 C CA . SER A 1 109 ? -9.180 13.669 -6.091 1.00 90.31 109 SER A CA 1
ATOM 890 C C . SER A 1 109 ? -8.390 12.765 -7.037 1.00 90.31 109 SER A C 1
ATOM 892 O O . SER A 1 109 ? -7.853 11.734 -6.629 1.00 90.31 109 SER A O 1
ATOM 894 N N . GLU A 1 110 ? -8.293 13.166 -8.299 1.00 87.88 110 GLU A N 1
ATOM 895 C CA . GLU A 1 110 ? -7.344 12.624 -9.274 1.00 87.88 110 GLU A CA 1
ATOM 896 C C . GLU A 1 110 ? -6.137 13.560 -9.396 1.00 87.88 110 GLU A C 1
ATOM 898 O O . GLU A 1 110 ? -6.285 14.782 -9.337 1.00 87.88 110 GLU A O 1
ATOM 903 N N . GLY A 1 111 ? -4.927 13.012 -9.529 1.00 82.81 111 GLY A N 1
ATOM 904 C CA . GLY A 1 111 ? -3.731 13.832 -9.717 1.00 82.81 111 GLY A CA 1
ATOM 905 C C . GLY A 1 111 ? -2.421 13.053 -9.730 1.00 82.81 111 GLY A C 1
ATOM 906 O O . GLY A 1 111 ? -2.397 11.840 -9.532 1.00 82.81 111 GLY A O 1
ATOM 907 N N . TYR A 1 112 ? -1.322 13.778 -9.943 1.00 77.62 112 TYR A N 1
ATOM 908 C CA . TYR A 1 112 ? 0.040 13.247 -9.872 1.00 77.62 112 TYR A CA 1
ATOM 909 C C . TYR A 1 112 ? 0.504 13.100 -8.419 1.00 77.62 112 TYR A C 1
ATOM 911 O O . TYR A 1 112 ? 0.193 13.947 -7.574 1.00 77.62 112 TYR A O 1
ATOM 919 N N . ASP A 1 113 ? 1.240 12.029 -8.124 1.00 70.75 113 ASP A N 1
ATOM 920 C CA . ASP A 1 113 ? 1.866 11.797 -6.818 1.00 70.75 113 ASP A CA 1
ATOM 921 C C . ASP A 1 113 ? 3.392 11.964 -6.879 1.00 70.75 113 ASP A C 1
ATOM 923 O O . ASP A 1 113 ? 4.099 11.073 -7.343 1.00 70.75 113 ASP A O 1
ATOM 927 N N . GLY A 1 114 ? 3.898 13.093 -6.371 1.00 67.88 114 GLY A N 1
ATOM 928 C CA . GLY A 1 114 ? 5.333 13.410 -6.300 1.00 67.88 114 GLY A CA 1
ATOM 929 C C . GLY A 1 114 ? 5.943 13.939 -7.606 1.00 67.88 114 GLY A C 1
ATOM 930 O O . GLY A 1 114 ? 5.280 13.982 -8.642 1.00 67.88 114 GLY A O 1
ATOM 931 N N . ASP A 1 115 ? 7.223 14.324 -7.545 1.00 61.34 115 ASP A N 1
ATOM 932 C CA . ASP A 1 115 ? 7.942 15.020 -8.632 1.00 61.34 115 ASP A CA 1
ATOM 933 C C . ASP A 1 115 ? 8.174 14.161 -9.891 1.00 61.34 115 ASP A C 1
ATOM 935 O O . ASP A 1 115 ? 8.372 14.690 -10.980 1.00 61.34 115 ASP A O 1
ATOM 939 N N . PHE A 1 116 ? 8.086 12.833 -9.768 1.00 60.09 116 PHE A N 1
ATOM 940 C CA . PHE A 1 116 ? 8.188 11.868 -10.877 1.00 60.09 116 PHE A CA 1
ATOM 941 C C . PHE A 1 116 ? 6.898 11.039 -11.043 1.00 60.09 116 PHE A C 1
ATOM 943 O O . PHE A 1 116 ? 6.927 9.892 -11.488 1.00 60.09 116 PHE A O 1
ATOM 950 N N . GLY A 1 117 ? 5.767 11.584 -10.586 1.00 57.56 117 GLY A N 1
ATOM 951 C CA . GLY A 1 117 ? 4.581 10.819 -10.220 1.00 57.56 117 GLY A CA 1
ATOM 952 C C . GLY A 1 117 ? 3.818 10.125 -11.344 1.00 57.56 117 GLY A C 1
ATOM 953 O O . GLY A 1 117 ? 3.693 10.620 -12.461 1.00 57.56 117 GLY A O 1
ATOM 954 N N . ALA A 1 118 ? 3.193 9.000 -10.995 1.00 67.88 118 ALA A N 1
ATOM 955 C CA . ALA A 1 118 ? 2.117 8.415 -11.785 1.00 67.88 118 ALA A CA 1
ATOM 956 C C . ALA A 1 118 ? 0.813 9.192 -11.536 1.00 67.88 118 ALA A C 1
ATOM 958 O O . ALA A 1 118 ? 0.470 9.488 -10.390 1.00 67.88 118 ALA A O 1
ATOM 959 N N . TYR A 1 119 ? 0.076 9.508 -12.602 1.00 76.88 119 TYR A N 1
ATOM 960 C CA . TYR A 1 119 ? -1.269 10.076 -12.495 1.00 76.88 119 TYR A CA 1
ATOM 961 C C . TYR A 1 119 ? -2.261 8.994 -12.058 1.00 76.88 119 TYR A C 1
ATOM 963 O O . TYR A 1 119 ? -2.281 7.895 -12.624 1.00 76.88 119 TYR A O 1
ATOM 971 N N . GLY A 1 120 ? -3.106 9.293 -11.075 1.00 84.44 120 GLY A N 1
ATOM 972 C CA . GLY A 1 120 ? -4.122 8.348 -10.630 1.00 84.44 120 GLY A CA 1
ATOM 973 C C . GLY A 1 120 ? -5.071 8.885 -9.568 1.00 84.44 120 GLY A C 1
ATOM 974 O O . GLY A 1 120 ? -5.00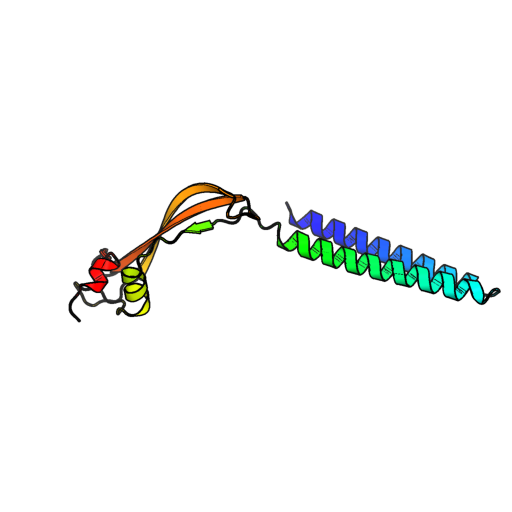6 10.041 -9.144 1.00 84.44 120 GLY A O 1
ATOM 975 N N . ASN A 1 121 ? -5.973 8.006 -9.138 1.00 87.94 121 ASN A N 1
ATOM 976 C CA . ASN A 1 121 ? -6.982 8.312 -8.132 1.00 87.94 121 ASN A CA 1
ATOM 977 C C . ASN A 1 121 ? -6.349 8.305 -6.738 1.00 87.94 121 ASN A C 1
ATOM 979 O O . ASN A 1 121 ? -5.711 7.326 -6.338 1.00 87.94 121 ASN A O 1
ATOM 983 N N . LYS A 1 122 ? -6.597 9.359 -5.965 1.00 89.19 122 LYS A N 1
ATOM 984 C CA . LYS A 1 122 ? -6.171 9.491 -4.572 1.00 89.19 122 LYS A CA 1
ATOM 985 C C . LYS A 1 122 ? -7.330 9.154 -3.645 1.00 89.19 122 LYS A C 1
ATOM 987 O O . LYS A 1 122 ? -8.418 9.729 -3.731 1.00 89.19 122 LYS A O 1
ATOM 992 N N . TYR A 1 123 ? -7.090 8.234 -2.719 1.00 90.81 123 TYR A N 1
ATOM 993 C CA . TYR A 1 123 ? -8.064 7.805 -1.722 1.00 90.81 123 TYR A CA 1
ATOM 994 C C . TYR A 1 123 ? -7.552 8.091 -0.315 1.00 90.81 123 TYR A C 1
ATOM 996 O O . TYR A 1 123 ? -6.426 7.745 0.035 1.00 90.81 123 TYR A O 1
ATOM 1004 N N . ARG A 1 124 ? -8.422 8.643 0.530 1.00 92.12 124 ARG A N 1
ATOM 1005 C CA . ARG A 1 124 ? -8.221 8.700 1.977 1.00 92.12 124 ARG A CA 1
ATOM 1006 C C . ARG A 1 124 ? -8.734 7.406 2.581 1.00 92.12 124 ARG A C 1
ATOM 1008 O O . ARG A 1 124 ? -9.874 7.011 2.325 1.00 92.12 124 ARG A O 1
ATOM 1015 N N . VAL A 1 125 ? -7.918 6.750 3.391 1.00 92.38 125 VAL A N 1
ATOM 1016 C CA . VAL A 1 125 ? -8.298 5.511 4.069 1.00 92.38 125 VAL A CA 1
ATOM 1017 C C . VAL A 1 125 ? -8.455 5.790 5.553 1.00 92.38 125 VAL A C 1
ATOM 1019 O O . VAL A 1 125 ? -7.498 6.152 6.227 1.00 92.38 125 VAL A O 1
ATOM 1022 N N . LYS A 1 126 ? -9.665 5.584 6.078 1.00 92.12 126 LYS A N 1
ATOM 1023 C CA . LYS A 1 126 ? -9.928 5.616 7.519 1.00 92.12 126 LYS A CA 1
ATOM 1024 C C . LYS A 1 126 ? -10.089 4.198 8.051 1.00 92.12 126 LYS A C 1
ATOM 1026 O O . LYS A 1 126 ? -10.848 3.398 7.495 1.00 92.12 126 LYS A O 1
ATOM 1031 N N . ILE A 1 127 ? -9.368 3.894 9.125 1.00 92.56 127 ILE A N 1
ATOM 1032 C CA . ILE A 1 127 ? -9.358 2.575 9.760 1.00 92.56 127 ILE A CA 1
ATOM 1033 C C . ILE A 1 127 ? -10.261 2.608 10.993 1.00 92.56 127 ILE A C 1
ATOM 1035 O O . ILE A 1 127 ? -10.110 3.460 11.865 1.00 92.56 127 ILE A O 1
ATOM 1039 N N . TYR A 1 128 ? -11.176 1.646 11.077 1.00 93.38 128 TYR A N 1
ATOM 1040 C CA . TYR A 1 128 ? -12.045 1.429 12.230 1.00 93.38 128 TYR A CA 1
ATOM 1041 C C . TYR A 1 128 ? -12.037 -0.048 12.611 1.00 93.38 128 TYR A C 1
ATOM 1043 O O . TYR A 1 128 ? -11.624 -0.906 11.827 1.00 93.38 128 TYR A O 1
ATOM 1051 N N . TYR A 1 129 ? -12.526 -0.356 13.805 1.00 94.56 129 TYR A N 1
ATOM 1052 C CA . TYR A 1 129 ? -12.819 -1.724 14.202 1.00 94.56 129 TYR A CA 1
ATOM 1053 C C . TYR A 1 129 ? -14.320 -1.927 14.337 1.00 94.56 129 TYR A C 1
ATOM 1055 O O . TYR A 1 129 ? -15.061 -1.005 14.667 1.00 94.56 129 TYR A O 1
ATOM 1063 N N . GLU A 1 130 ? -14.775 -3.141 14.080 1.00 95.94 130 GLU A N 1
ATOM 1064 C CA . GLU A 1 130 ? -16.162 -3.534 14.276 1.00 95.94 130 GLU A CA 1
ATOM 1065 C C . GLU A 1 130 ? -16.199 -4.826 15.085 1.00 95.94 130 GLU A C 1
ATOM 1067 O O . GLU A 1 130 ? -15.413 -5.746 14.852 1.00 95.94 130 GLU A O 1
ATOM 1072 N N . CYS A 1 131 ? -17.083 -4.883 16.074 1.00 94.81 131 CYS A N 1
ATOM 1073 C CA . CYS A 1 131 ? -17.320 -6.106 16.827 1.00 94.81 131 CYS A CA 1
ATOM 1074 C C . CYS A 1 131 ? -18.400 -6.940 16.139 1.00 94.81 131 CYS A C 1
ATOM 1076 O O . CYS A 1 131 ? -19.505 -6.444 15.942 1.00 94.81 131 CYS A O 1
ATOM 1078 N N . ASP A 1 132 ? -18.132 -8.215 15.862 1.00 93.56 132 ASP A N 1
ATOM 1079 C CA . ASP A 1 132 ? -19.107 -9.087 15.192 1.00 93.56 132 ASP A CA 1
ATOM 1080 C C . ASP A 1 132 ? -20.346 -9.377 16.061 1.00 93.56 132 ASP A C 1
ATOM 1082 O O . ASP A 1 132 ? -21.446 -9.552 15.539 1.00 93.56 132 ASP A O 1
ATOM 1086 N N . ARG A 1 133 ? -20.196 -9.362 17.395 1.00 94.81 133 ARG A N 1
ATOM 1087 C CA . ARG A 1 133 ? -21.297 -9.605 18.341 1.00 94.81 133 ARG A CA 1
ATOM 1088 C C . ARG A 1 133 ? -22.142 -8.356 18.586 1.00 94.81 133 ARG A C 1
ATOM 1090 O O . ARG A 1 133 ? -23.359 -8.401 18.471 1.00 94.81 133 ARG A O 1
ATOM 1097 N N . CYS A 1 134 ? -21.504 -7.235 18.928 1.00 93.44 134 CYS A N 1
ATOM 1098 C CA . CYS A 1 134 ? -22.216 -5.995 19.257 1.00 93.44 134 CYS A CA 1
ATOM 1099 C C . CYS A 1 134 ? -22.570 -5.149 18.028 1.00 93.44 134 CYS A C 1
ATOM 1101 O O . CYS A 1 134 ? -23.306 -4.177 18.172 1.00 93.44 134 CYS A O 1
ATOM 1103 N N . ARG A 1 135 ? -21.971 -5.434 16.861 1.00 92.81 135 ARG A N 1
ATOM 1104 C CA . ARG A 1 135 ? -22.037 -4.619 15.630 1.00 92.81 135 ARG A CA 1
ATOM 1105 C C . ARG A 1 135 ? -21.696 -3.135 15.834 1.00 92.81 135 ARG A C 1
ATOM 1107 O O . ARG A 1 135 ? -22.021 -2.282 15.013 1.00 92.81 135 ARG A O 1
ATOM 1114 N N . LYS A 1 136 ? -21.018 -2.814 16.940 1.00 91.75 136 LYS A N 1
ATOM 1115 C CA . LYS A 1 136 ? -20.560 -1.462 17.260 1.00 91.75 136 LYS A CA 1
ATOM 1116 C C . LYS A 1 136 ? -19.273 -1.179 16.498 1.00 91.75 136 LYS A C 1
ATOM 1118 O O . LYS A 1 136 ? -18.343 -1.991 16.517 1.00 91.75 136 LYS A O 1
ATOM 1123 N N . LYS A 1 137 ? -19.232 -0.011 15.860 1.00 93.44 137 LYS A N 1
ATOM 1124 C CA . LYS A 1 137 ? -18.023 0.551 15.257 1.00 93.44 137 LYS A CA 1
ATOM 1125 C C . LYS A 1 137 ? -17.234 1.261 16.346 1.00 93.44 137 LYS A C 1
ATOM 1127 O O . LYS A 1 137 ? -17.773 2.132 17.015 1.00 93.44 137 LYS A O 1
ATOM 1132 N N . ILE A 1 138 ? -15.982 0.866 16.502 1.00 92.50 138 ILE A N 1
ATOM 1133 C CA . ILE A 1 138 ? -15.060 1.360 17.518 1.00 92.50 138 ILE A CA 1
ATOM 1134 C C . ILE A 1 138 ? -13.942 2.095 16.789 1.00 92.50 138 ILE A C 1
ATOM 1136 O O . ILE A 1 138 ? -13.299 1.545 15.883 1.00 92.50 138 ILE A O 1
ATOM 1140 N N . LYS A 1 139 ? -13.713 3.354 17.158 1.00 91.56 139 LYS A N 1
ATOM 1141 C CA . LYS A 1 139 ? -12.576 4.125 16.638 1.00 91.56 139 LYS A CA 1
ATOM 1142 C C . LYS A 1 139 ? -11.281 3.665 17.308 1.00 91.56 139 LYS A C 1
ATOM 1144 O O . LYS A 1 139 ? -11.288 3.181 18.436 1.00 91.56 139 LYS A O 1
ATOM 1149 N N . LEU A 1 140 ? -10.147 3.860 16.633 1.00 91.31 140 LEU A N 1
ATOM 1150 C CA . LEU A 1 140 ? -8.827 3.537 17.191 1.00 91.31 140 LEU A CA 1
ATOM 1151 C C . LEU A 1 140 ? -8.612 4.194 18.564 1.00 91.31 140 LEU A C 1
ATOM 1153 O O . LEU A 1 140 ? -8.242 3.513 19.513 1.00 91.31 140 LEU A O 1
ATOM 1157 N N . LEU A 1 141 ? -8.934 5.481 18.702 1.00 89.19 141 LEU A N 1
ATOM 1158 C CA . LEU A 1 141 ? -8.796 6.209 19.969 1.00 89.19 141 LEU A CA 1
ATOM 1159 C C . LEU A 1 141 ? -9.642 5.619 21.115 1.00 89.19 141 LEU A C 1
ATOM 1161 O O . LEU A 1 141 ? -9.166 5.530 22.244 1.00 89.19 141 LEU A O 1
ATOM 1165 N N . GLU A 1 142 ? -10.857 5.148 20.829 1.00 86.75 142 GLU A N 1
ATOM 1166 C CA . GLU A 1 142 ? -11.743 4.523 21.827 1.00 86.75 142 GLU A CA 1
ATOM 1167 C C . GLU A 1 142 ? -11.165 3.190 22.335 1.00 86.75 142 GLU A C 1
ATOM 1169 O O . GLU A 1 142 ? -11.229 2.883 23.528 1.00 86.75 142 GLU A O 1
ATOM 1174 N N . LEU A 1 143 ? -10.519 2.424 21.449 1.00 87.06 143 LEU A N 1
ATOM 1175 C CA . LEU A 1 143 ? -9.821 1.187 21.810 1.00 87.06 143 LEU A CA 1
ATOM 1176 C C . LEU A 1 143 ? -8.595 1.457 22.704 1.00 87.06 143 LEU A C 1
ATOM 1178 O O . LEU A 1 143 ? -8.281 0.681 23.611 1.00 87.06 143 LEU A O 1
ATOM 1182 N N . GLY A 1 144 ? -7.902 2.573 22.465 1.00 83.50 144 GLY A N 1
ATOM 1183 C CA . GLY A 1 144 ? -6.773 3.025 23.280 1.00 83.50 144 GLY A CA 1
ATOM 1184 C C . GLY A 1 144 ? -7.155 3.291 24.736 1.00 83.50 144 GLY A C 1
ATOM 1185 O O . GLY A 1 144 ? -6.437 2.862 25.642 1.00 83.50 144 GLY A O 1
ATOM 1186 N N . ASN A 1 145 ? -8.316 3.911 24.944 1.00 81.12 145 ASN A N 1
ATOM 1187 C CA . ASN A 1 145 ? -8.794 4.368 26.252 1.00 81.12 145 ASN A CA 1
ATOM 1188 C C . ASN A 1 145 ? -9.546 3.300 27.058 1.00 81.12 145 ASN A C 1
ATOM 1190 O O . ASN A 1 145 ? -9.914 3.542 28.202 1.00 81.12 145 ASN A O 1
ATOM 1194 N N . SER A 1 146 ? -9.786 2.122 26.480 1.00 72.19 146 SER A N 1
ATOM 1195 C CA . SER A 1 146 ? -10.470 1.044 27.192 1.00 72.19 146 SER A CA 1
ATOM 1196 C C . SER A 1 146 ? -9.559 0.459 28.287 1.00 72.19 146 SER A C 1
ATOM 1198 O O . SER A 1 146 ? -8.386 0.171 27.982 1.00 72.19 146 SER A O 1
ATOM 1200 N N . PRO A 1 147 ? -10.058 0.305 29.534 1.00 62.69 147 PRO A N 1
ATOM 1201 C CA . PRO A 1 147 ? -9.286 -0.253 30.640 1.00 62.69 147 PRO A CA 1
ATOM 1202 C C . PRO A 1 147 ? -8.830 -1.674 30.289 1.00 62.69 147 PRO A C 1
ATOM 1204 O O . PRO A 1 147 ? -9.548 -2.417 29.618 1.00 62.69 147 PRO A O 1
ATOM 1207 N N . LYS A 1 148 ? -7.578 -1.983 30.642 1.00 56.91 148 LYS A N 1
ATOM 1208 C CA . LYS A 1 148 ? -6.949 -3.285 30.390 1.00 56.91 148 LYS A CA 1
ATOM 1209 C C . 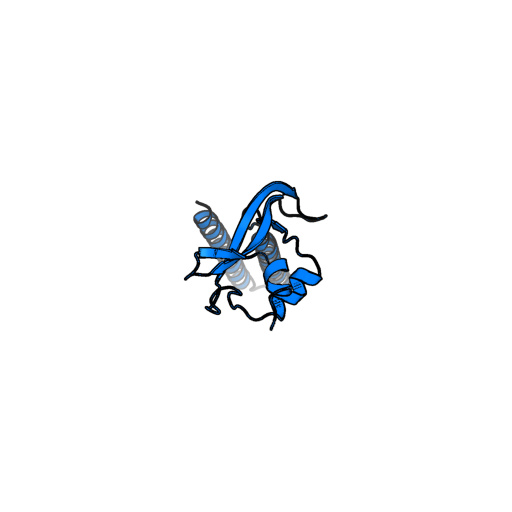LYS A 1 148 ? -7.466 -4.346 31.346 1.00 56.91 148 LYS A C 1
ATOM 1211 O O . LYS A 1 148 ? -7.711 -3.985 32.514 1.00 56.91 148 LYS A O 1
#

Radius of gyration: 30.32 Å; Cα contacts (8 Å, |Δi|>4): 146; chains: 1; bounding box: 64×34×80 Å

Mean predicted aligned error: 13.77 Å

Nearest PDB structures (foldseek):
  6vih-assembly3_A  TM=1.877E-01  e=7.769E+00  Mus musculus